Protein AF-A0A1F8F924-F1 (afdb_monomer)

Sequence (76 aa):
MRSLVGRRHSLHLPSLPYTLLGDGLYFKFKRKEWVMYLMAVKSARGKKAYFLDPVLLEGRECYERWIKRWLLFRRE

Organism: NCBI:txid1802675

Solvent-accessible surface area (backbone atoms only — not comparable to full-atom values): 4891 Å² total; per-residue (Å²): 134,84,78,85,70,74,76,85,67,84,75,85,71,71,100,60,68,63,48,78,46,75,47,76,50,74,48,73,56,95,93,38,48,29,24,38,36,44,37,31,45,26,41,77,90,50,94,61,67,44,76,51,85,67,48,78,43,83,38,74,88,46,72,70,62,50,55,57,50,52,58,52,68,73,73,114

Mean predicted aligned error: 9.31 Å

pLDDT: mean 74.97, std 16.82, range [28.78, 93.81]

Secondary structure (DSSP, 8-state):
--------------SS-EEEEEEEEEEEETTEEEEEEEEEEEETT-S-EEEPPPEEEESS--HHHHHHHHHHHTT-

Radius of gyration: 14.29 Å; Cα contacts (8 Å, |Δi|>4): 95; chains: 1; bounding box: 34×27×35 Å

Foldseek 3Di:
DDDPPPPPDPPPDPPADKDKDWDWDWDADPNWTKIKIWIWIDGPPDPDIGTDDIDMDTDDDDVVVVVVVVVVVVVD

Nearest PDB structures (foldseek):
  6vlp-assembly1_A  TM=4.912E-01  e=2.852E-01  Humulus lupulus
  6gp1-assembly1_A  TM=3.834E-01  e=1.930E-01  Lobophyllia hemprichii
  4tx4-assembly1_B  TM=5.007E-01  e=1.274E+00  Vigna unguiculata
  4z9c-assembly1_F  TM=4.954E-01  e=1.359E+00  Escherichia coli
  2ygk-assembly1_B  TM=4.182E-01  e=4.799E-01  Saccharolobus solfataricus

Structure (mmCIF, N/CA/C/O backbone):
data_AF-A0A1F8F924-F1
#
_entry.id   AF-A0A1F8F924-F1
#
loop_
_atom_site.group_PDB
_atom_site.id
_atom_site.type_symbol
_atom_site.label_atom_id
_atom_site.label_alt_id
_atom_site.label_comp_id
_atom_site.label_asym_id
_atom_site.label_entity_id
_atom_site.label_seq_id
_atom_site.pdbx_PDB_ins_code
_atom_site.Cartn_x
_atom_site.Cartn_y
_atom_site.Cartn_z
_atom_site.occupancy
_atom_site.B_iso_or_equiv
_atom_site.auth_seq_id
_atom_site.auth_comp_id
_atom_site.auth_asym_id
_atom_site.auth_atom_id
_atom_site.pdbx_PDB_model_num
ATOM 1 N N . MET A 1 1 ? -19.958 -18.686 -1.167 1.00 29.64 1 MET A N 1
ATOM 2 C CA . MET A 1 1 ? -19.078 -17.521 -0.930 1.00 29.64 1 MET A CA 1
ATOM 3 C C . MET A 1 1 ? -17.706 -17.866 -1.507 1.00 29.64 1 MET A C 1
ATOM 5 O O . MET A 1 1 ? -17.002 -18.674 -0.920 1.00 29.64 1 MET A O 1
ATOM 9 N N . ARG A 1 2 ? -17.389 -17.414 -2.729 1.00 28.78 2 ARG A N 1
ATOM 10 C CA . ARG A 1 2 ? -16.094 -17.708 -3.374 1.00 28.78 2 ARG A CA 1
ATOM 11 C C . ARG A 1 2 ? -15.050 -16.796 -2.734 1.00 28.78 2 ARG A C 1
ATOM 13 O O . ARG A 1 2 ? -15.189 -15.581 -2.845 1.00 28.78 2 ARG A O 1
ATOM 20 N N . SER A 1 3 ? -14.070 -17.348 -2.020 1.00 32.53 3 SER A N 1
ATOM 21 C CA . SER A 1 3 ? -12.967 -16.528 -1.527 1.00 32.53 3 SER A CA 1
ATOM 22 C C . SER A 1 3 ? -12.164 -16.048 -2.737 1.00 32.53 3 SER A C 1
ATOM 24 O O . SER A 1 3 ? -11.713 -16.838 -3.566 1.00 32.53 3 SER A O 1
ATOM 26 N N . LEU A 1 4 ? -12.024 -14.731 -2.876 1.00 40.09 4 LEU A N 1
ATOM 27 C CA . LEU A 1 4 ? -11.039 -14.129 -3.769 1.00 40.09 4 LEU A CA 1
ATOM 28 C C . LEU A 1 4 ? -9.682 -14.218 -3.064 1.00 40.09 4 LEU A C 1
ATOM 30 O O . LEU A 1 4 ? -9.109 -13.215 -2.657 1.00 40.09 4 LEU A O 1
ATOM 34 N N . VAL A 1 5 ? -9.197 -15.439 -2.836 1.00 43.84 5 VAL A N 1
ATOM 35 C CA . VAL A 1 5 ? -7.791 -15.644 -2.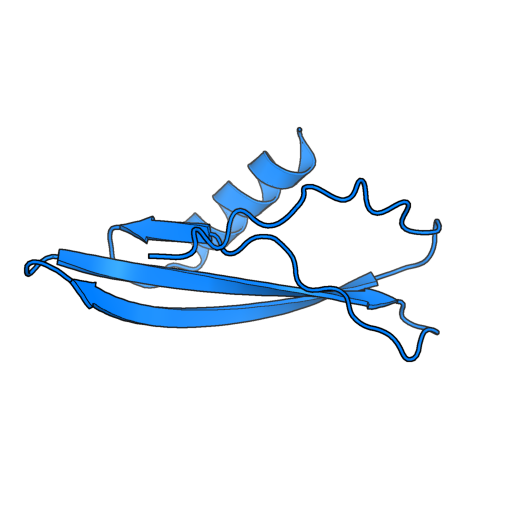494 1.00 43.84 5 VAL A CA 1
ATOM 36 C C . VAL A 1 5 ? -7.051 -15.484 -3.811 1.00 43.84 5 VAL A C 1
ATOM 38 O O . VAL A 1 5 ? -7.019 -16.402 -4.632 1.00 43.84 5 VAL A O 1
ATOM 41 N N . GLY A 1 6 ? -6.550 -14.270 -4.050 1.00 49.12 6 GLY A N 1
ATOM 42 C CA . GLY A 1 6 ? -5.641 -14.000 -5.152 1.00 49.12 6 GLY A CA 1
ATOM 43 C C . GLY A 1 6 ? -4.542 -15.053 -5.120 1.00 49.12 6 GLY A C 1
ATOM 44 O O . GLY A 1 6 ? -3.857 -15.220 -4.109 1.00 49.12 6 GLY A O 1
ATOM 45 N N . ARG A 1 7 ? -4.418 -15.840 -6.194 1.00 48.12 7 ARG A N 1
ATOM 46 C CA . ARG A 1 7 ? -3.240 -16.689 -6.365 1.00 48.12 7 ARG A CA 1
ATOM 47 C C . ARG A 1 7 ? -2.042 -15.753 -6.300 1.00 48.12 7 ARG A C 1
ATOM 49 O O . ARG A 1 7 ? -1.920 -14.885 -7.162 1.00 48.12 7 ARG A O 1
ATOM 56 N N . ARG A 1 8 ? -1.171 -15.949 -5.306 1.00 50.16 8 ARG A N 1
ATOM 57 C CA . ARG A 1 8 ? 0.165 -15.351 -5.278 1.00 50.16 8 ARG A CA 1
A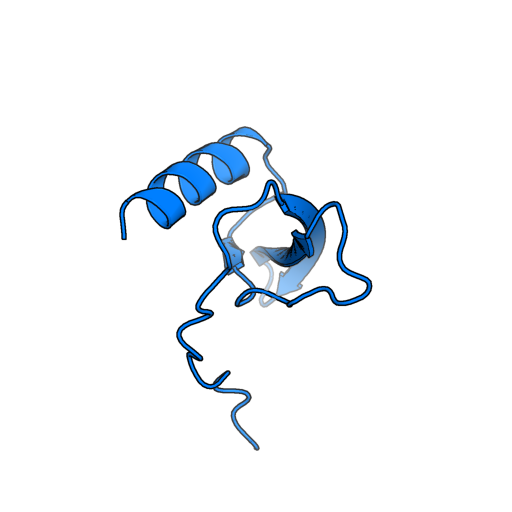TOM 58 C C . ARG A 1 8 ? 0.927 -15.877 -6.486 1.00 50.16 8 ARG A C 1
ATOM 60 O O . ARG A 1 8 ? 1.587 -16.909 -6.423 1.00 50.16 8 ARG A O 1
ATOM 67 N N . HIS A 1 9 ? 0.767 -15.214 -7.618 1.00 55.22 9 HIS A N 1
ATOM 68 C CA . HIS A 1 9 ? 1.668 -15.398 -8.731 1.00 55.22 9 HIS A CA 1
ATOM 69 C C . HIS A 1 9 ? 2.943 -14.660 -8.354 1.00 55.22 9 HIS A C 1
ATOM 71 O O . HIS A 1 9 ? 2.920 -1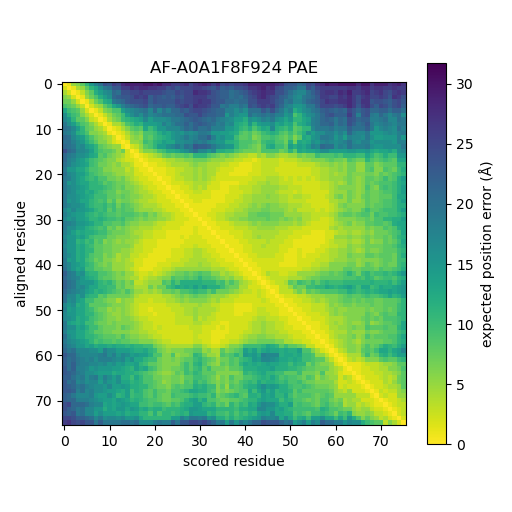3.445 -8.162 1.00 55.22 9 HIS A O 1
ATOM 77 N N . SER A 1 10 ? 4.046 -15.394 -8.231 1.00 56.81 10 SER A N 1
ATOM 78 C CA . SER A 1 10 ? 5.371 -14.794 -8.284 1.00 56.81 10 SER A CA 1
ATOM 79 C C . SER A 1 10 ? 5.479 -14.076 -9.627 1.00 56.81 10 SER A C 1
ATOM 81 O O . SER A 1 10 ? 5.678 -14.675 -10.684 1.00 56.81 10 SER A O 1
ATOM 83 N N . LEU A 1 11 ? 5.237 -12.768 -9.601 1.00 61.31 11 LEU A N 1
ATOM 84 C CA . LEU A 1 11 ? 5.409 -11.912 -10.757 1.00 61.31 11 LEU A CA 1
ATOM 85 C C . LEU A 1 11 ? 6.914 -11.809 -10.993 1.00 61.31 11 LEU A C 1
ATOM 87 O O . LEU A 1 11 ? 7.599 -11.008 -10.364 1.00 61.31 11 LEU A O 1
ATOM 91 N N . HIS A 1 12 ? 7.431 -12.641 -11.898 1.00 63.38 12 HIS A N 1
ATOM 92 C CA . HIS A 1 12 ? 8.744 -12.425 -12.497 1.00 63.38 12 HIS A CA 1
ATOM 93 C C . HIS A 1 12 ? 8.668 -11.148 -13.336 1.00 63.38 12 HIS A C 1
ATOM 95 O O . HIS A 1 12 ? 8.359 -11.162 -14.528 1.00 63.38 12 HIS A O 1
ATOM 101 N N . LEU A 1 13 ? 8.880 -10.018 -12.669 1.00 64.31 13 LEU A N 1
ATOM 102 C CA . LEU A 1 13 ? 8.943 -8.713 -13.294 1.00 64.31 13 LEU A CA 1
ATOM 103 C C . LEU A 1 13 ? 10.313 -8.591 -13.983 1.00 64.31 13 LEU A C 1
ATOM 105 O O . LEU A 1 13 ? 11.333 -8.668 -13.298 1.00 64.31 13 LEU A O 1
ATOM 109 N N . PRO A 1 14 ? 10.384 -8.417 -15.318 1.00 67.81 14 PRO A N 1
ATOM 110 C CA . PRO A 1 14 ? 11.651 -8.127 -15.989 1.00 67.81 14 PRO A CA 1
ATOM 111 C C . PRO A 1 14 ? 12.326 -6.882 -15.393 1.00 67.81 14 PRO A C 1
ATOM 113 O O . PRO A 1 14 ? 11.636 -5.993 -14.896 1.00 67.81 14 PRO A O 1
ATOM 116 N N . SER A 1 15 ? 13.656 -6.797 -15.479 1.00 67.88 15 SER A N 1
ATOM 117 C CA . SER A 1 15 ? 14.523 -5.748 -14.903 1.00 67.88 15 SER A CA 1
ATOM 118 C C . SER A 1 15 ? 14.423 -4.384 -15.610 1.00 67.88 15 SER A C 1
ATOM 120 O O . SER A 1 15 ? 15.415 -3.747 -15.954 1.00 67.88 15 SER A O 1
ATOM 122 N N . LEU A 1 16 ? 13.201 -3.927 -15.857 1.00 72.69 16 LEU A N 1
ATOM 123 C CA . LEU A 1 16 ? 12.888 -2.645 -16.473 1.00 72.69 16 LEU A CA 1
ATOM 124 C C . LEU A 1 16 ? 12.285 -1.695 -15.431 1.00 72.69 16 LEU A C 1
ATOM 126 O O . LEU A 1 16 ? 11.743 -2.152 -14.427 1.00 72.69 16 LEU A O 1
ATOM 130 N N . PRO A 1 17 ? 12.333 -0.372 -15.653 1.00 80.81 17 PRO A N 1
ATOM 131 C CA . PRO A 1 17 ? 11.639 0.569 -14.787 1.00 80.81 17 PRO A CA 1
ATOM 132 C C . PRO A 1 17 ? 10.119 0.346 -14.834 1.00 80.81 17 PRO A C 1
ATOM 134 O O . PRO A 1 17 ? 9.524 0.173 -15.907 1.00 80.81 17 PRO A O 1
ATOM 137 N N . TYR A 1 18 ? 9.501 0.382 -13.654 1.00 85.00 18 TYR A 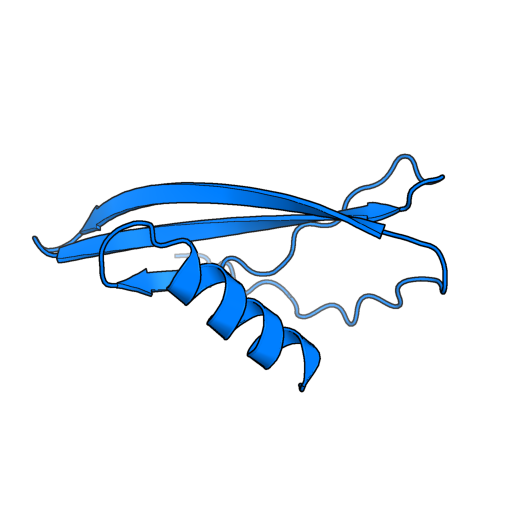N 1
ATOM 138 C CA . TYR A 1 18 ? 8.055 0.295 -13.469 1.00 85.00 18 TYR A CA 1
ATOM 139 C C . TYR A 1 18 ? 7.511 1.607 -12.929 1.00 85.00 18 TYR A C 1
ATOM 141 O O . TYR A 1 18 ? 8.097 2.217 -12.035 1.00 85.00 18 TYR A O 1
ATOM 149 N N . THR A 1 19 ? 6.346 1.989 -13.432 1.00 88.44 19 THR A N 1
ATOM 150 C CA . THR A 1 19 ? 5.496 2.983 -12.791 1.00 88.44 19 THR A CA 1
ATOM 151 C C . THR A 1 19 ? 4.545 2.250 -11.861 1.00 88.44 19 THR A C 1
ATOM 153 O O . THR A 1 19 ? 3.831 1.334 -12.280 1.00 88.44 19 THR A O 1
ATOM 156 N N . LEU A 1 20 ? 4.554 2.657 -10.599 1.00 87.69 20 LEU A N 1
ATOM 157 C CA . LEU A 1 20 ? 3.562 2.248 -9.625 1.00 87.69 20 LEU A CA 1
ATOM 158 C C . LEU A 1 20 ? 2.368 3.199 -9.718 1.00 87.69 20 LEU A C 1
ATOM 160 O O . LEU A 1 20 ? 2.520 4.410 -9.579 1.00 87.69 20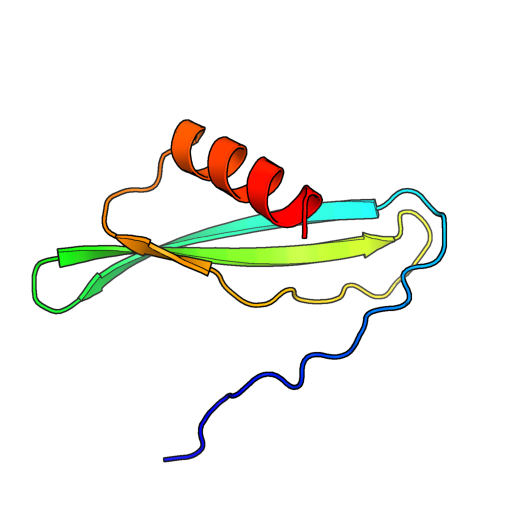 LEU A O 1
ATOM 164 N N . LEU A 1 21 ? 1.191 2.633 -9.944 1.00 88.19 21 LEU A N 1
ATOM 165 C CA . LEU A 1 21 ? -0.087 3.320 -9.857 1.00 88.19 21 LEU A CA 1
ATOM 166 C C . LEU A 1 21 ? -0.734 2.910 -8.538 1.00 88.19 21 LEU A C 1
ATOM 168 O O . LEU A 1 21 ? -0.809 1.718 -8.244 1.00 88.19 21 LEU A O 1
ATOM 172 N N . GLY A 1 22 ? -1.167 3.885 -7.748 1.00 88.31 22 GLY A N 1
ATOM 173 C CA . GLY A 1 22 ? -1.818 3.658 -6.466 1.00 88.31 22 GLY A CA 1
ATOM 174 C C . GLY A 1 22 ? -3.062 4.523 -6.335 1.00 88.31 22 GLY A C 1
ATOM 175 O O . GLY A 1 22 ? -3.038 5.680 -6.745 1.00 88.31 22 GLY A O 1
ATOM 176 N N . ASP A 1 23 ? -4.115 3.947 -5.766 1.00 87.62 23 ASP A N 1
ATOM 177 C CA . ASP A 1 23 ? -5.357 4.629 -5.410 1.00 87.62 23 ASP A CA 1
ATOM 178 C C . ASP A 1 23 ? -5.836 4.167 -4.022 1.00 87.62 23 ASP A C 1
ATOM 180 O O . ASP A 1 23 ? -5.508 3.063 -3.568 1.00 87.62 23 ASP A O 1
ATOM 184 N N . GLY A 1 24 ? -6.586 5.026 -3.337 1.00 87.44 24 GLY A N 1
ATOM 185 C CA . GLY A 1 24 ? -7.093 4.825 -1.987 1.00 87.44 24 GLY A CA 1
ATOM 186 C C . GLY A 1 24 ? -8.618 4.852 -1.959 1.00 87.44 24 GLY A C 1
ATOM 187 O O . GLY A 1 24 ? -9.244 5.895 -2.109 1.00 87.44 24 GLY A O 1
ATOM 188 N N . LEU A 1 25 ? -9.240 3.706 -1.685 1.00 90.12 25 LEU A N 1
ATOM 189 C CA . LEU A 1 25 ? -10.677 3.634 -1.439 1.00 90.12 25 LEU A CA 1
ATOM 190 C C . LEU A 1 25 ? -10.956 3.800 0.053 1.00 90.12 25 LEU A C 1
ATOM 192 O O . LEU A 1 25 ? -10.720 2.885 0.846 1.00 90.12 25 LEU A O 1
ATOM 196 N N . TYR A 1 26 ? -11.484 4.960 0.432 1.00 89.94 26 TYR A N 1
ATOM 197 C CA . TYR A 1 26 ? -11.917 5.232 1.800 1.00 89.94 26 TYR A CA 1
ATOM 198 C C . TYR A 1 26 ? -13.357 4.762 2.036 1.00 89.94 26 TYR A C 1
ATOM 200 O O . TYR A 1 26 ? -14.269 5.090 1.276 1.00 89.94 26 TYR A O 1
ATOM 208 N N . PHE A 1 27 ? -13.586 4.027 3.125 1.00 89.81 27 PHE A N 1
ATOM 209 C CA . PHE A 1 27 ? -14.927 3.607 3.526 1.00 89.81 27 PHE A CA 1
ATOM 210 C C . PHE A 1 27 ? -15.051 3.403 5.037 1.00 89.81 27 PHE A C 1
ATOM 212 O O . PHE A 1 27 ? -14.070 3.300 5.774 1.00 89.81 27 PHE A O 1
ATOM 219 N N . LYS A 1 28 ? -16.296 3.325 5.518 1.00 93.81 28 LYS A N 1
ATOM 220 C CA . LYS A 1 28 ? -16.604 2.969 6.906 1.00 93.81 28 LYS A CA 1
ATOM 221 C C . LYS A 1 28 ? -17.204 1.572 6.962 1.00 93.81 28 LYS A C 1
ATOM 223 O O . LYS A 1 28 ? -18.203 1.295 6.308 1.00 93.81 28 LYS A O 1
ATOM 228 N N . PHE A 1 29 ? -16.632 0.707 7.791 1.00 90.06 29 PHE A N 1
ATOM 229 C CA . PHE A 1 29 ? -17.133 -0.644 8.031 1.00 90.06 29 PHE A CA 1
ATOM 230 C C . PHE A 1 29 ? -17.168 -0.918 9.531 1.00 90.06 29 PHE A C 1
ATOM 232 O O . PHE A 1 29 ? -16.190 -0.674 10.238 1.00 90.06 29 PHE A O 1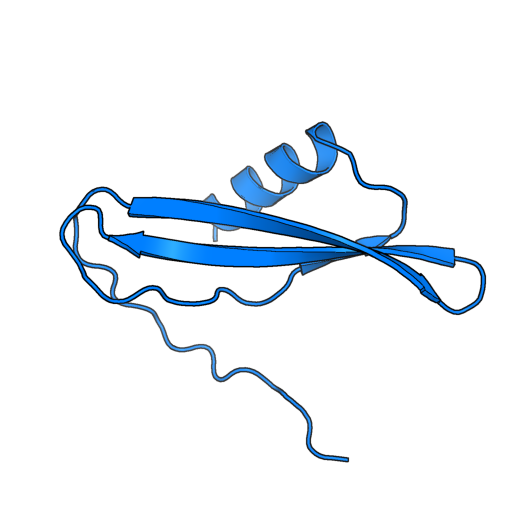
ATOM 239 N N . LYS A 1 30 ? -18.319 -1.387 10.033 1.00 92.19 30 LYS A N 1
ATOM 240 C CA . LYS A 1 30 ? -18.580 -1.574 11.475 1.00 92.19 30 LYS A CA 1
ATOM 241 C C . LYS A 1 30 ? -18.239 -0.334 12.320 1.00 92.19 30 LYS A C 1
ATOM 243 O O . LYS A 1 30 ? -17.616 -0.443 13.370 1.00 92.19 30 LYS A O 1
ATOM 248 N N . ARG A 1 31 ? -18.636 0.855 11.846 1.00 91.50 31 ARG A N 1
ATOM 249 C CA . ARG A 1 31 ? -18.368 2.168 12.480 1.00 91.50 31 ARG A CA 1
ATOM 250 C C . ARG A 1 31 ? -16.881 2.540 12.608 1.00 91.50 31 ARG A C 1
ATOM 252 O O . ARG A 1 31 ? -16.575 3.556 13.222 1.00 91.50 31 ARG A O 1
ATOM 259 N N . LYS A 1 32 ? -15.977 1.769 12.003 1.00 92.19 32 LYS A N 1
ATOM 260 C CA . LYS A 1 32 ? -14.546 2.068 11.915 1.00 92.19 32 LYS A CA 1
ATOM 261 C C . LYS A 1 32 ? -14.205 2.594 10.527 1.00 92.19 32 LYS A C 1
ATOM 263 O O . LYS A 1 32 ? -14.836 2.196 9.547 1.00 92.19 32 LYS A O 1
ATOM 268 N N . GLU A 1 33 ? -13.244 3.504 10.464 1.00 92.75 33 GLU A N 1
ATOM 269 C CA . GLU A 1 33 ? -12.708 4.037 9.211 1.00 92.75 33 GLU A CA 1
ATOM 270 C C . GLU A 1 33 ? -11.682 3.056 8.640 1.00 92.75 33 GLU A C 1
ATOM 272 O O . GLU A 1 33 ? -10.890 2.479 9.389 1.00 92.75 33 GLU A O 1
ATOM 277 N N . TRP A 1 34 ? -11.718 2.856 7.328 1.00 91.62 34 TRP A N 1
ATOM 278 C CA . TRP A 1 34 ? -10.819 1.968 6.606 1.00 91.62 34 TRP A CA 1
ATOM 279 C C . TRP A 1 34 ? -10.383 2.608 5.296 1.00 91.62 34 TRP A C 1
ATOM 281 O O . TRP A 1 34 ? -11.149 3.330 4.652 1.00 91.62 34 TRP A O 1
ATOM 291 N N . VAL A 1 35 ? -9.169 2.271 4.874 1.00 91.31 35 VAL A N 1
ATOM 292 C CA . VAL A 1 35 ? -8.649 2.591 3.546 1.00 91.31 35 VAL A CA 1
ATOM 293 C C . VAL A 1 35 ? -8.169 1.309 2.894 1.00 91.31 35 VAL A C 1
ATOM 295 O O . VAL A 1 35 ? -7.329 0.598 3.452 1.00 91.31 35 VAL A O 1
ATOM 298 N N . MET A 1 36 ? -8.698 1.011 1.712 1.00 90.06 36 MET A N 1
ATOM 299 C CA . MET A 1 36 ? -8.180 -0.038 0.845 1.00 90.06 36 MET A CA 1
ATOM 300 C C . MET A 1 36 ? -7.306 0.590 -0.230 1.00 90.06 36 MET A C 1
ATOM 302 O O . MET A 1 36 ? -7.788 1.349 -1.065 1.00 90.06 36 MET A O 1
ATOM 306 N N . TYR A 1 37 ? -6.027 0.243 -0.218 1.00 86.62 37 TYR A N 1
ATOM 307 C CA . TYR A 1 37 ? -5.074 0.673 -1.226 1.00 86.62 37 TYR A CA 1
ATOM 308 C C . TYR A 1 37 ? -5.081 -0.306 -2.396 1.00 86.62 37 TYR A C 1
ATOM 310 O O . TYR A 1 37 ? -4.723 -1.478 -2.242 1.00 86.62 37 TYR A O 1
ATOM 318 N N . LEU A 1 38 ? -5.497 0.191 -3.557 1.00 89.56 38 LEU A N 1
ATOM 319 C CA . LEU A 1 38 ? -5.459 -0.510 -4.832 1.00 89.56 38 LEU A CA 1
ATOM 320 C C . LEU A 1 38 ? -4.204 -0.087 -5.578 1.00 89.56 38 LEU A C 1
ATOM 322 O O . LEU A 1 38 ? -3.930 1.100 -5.730 1.00 89.56 38 LEU A O 1
ATOM 326 N N . MET A 1 39 ? -3.418 -1.059 -6.023 1.00 89.06 39 MET A N 1
ATOM 327 C CA . MET A 1 39 ? -2.109 -0.787 -6.603 1.00 89.06 39 MET A CA 1
ATOM 328 C C . MET A 1 39 ? -1.915 -1.617 -7.860 1.00 89.06 39 MET A C 1
ATOM 330 O O . MET A 1 39 ? -2.347 -2.767 -7.933 1.00 89.06 39 MET A O 1
ATOM 334 N N . ALA A 1 40 ? -1.239 -1.042 -8.845 1.00 89.88 40 ALA A N 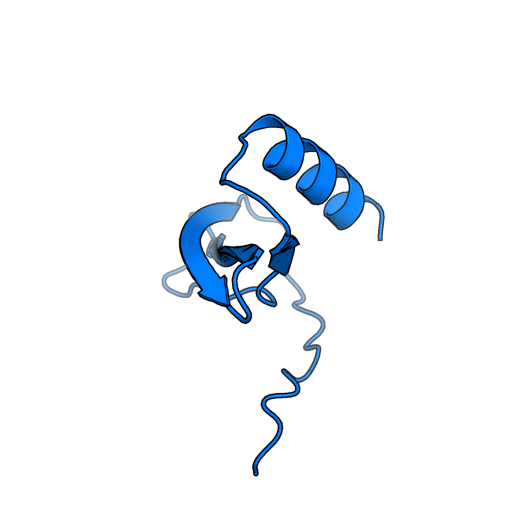1
ATOM 335 C CA . ALA A 1 40 ? -0.841 -1.741 -10.049 1.00 89.88 40 ALA A CA 1
ATOM 336 C C . ALA A 1 40 ? 0.557 -1.312 -10.489 1.00 89.88 40 ALA A C 1
ATOM 338 O O . ALA A 1 40 ? 0.930 -0.145 -10.391 1.00 89.88 40 ALA A O 1
ATOM 339 N N . VAL A 1 41 ? 1.327 -2.256 -11.021 1.00 88.50 41 VAL A N 1
ATOM 340 C CA . VAL A 1 41 ? 2.627 -1.981 -11.637 1.00 88.50 41 VAL A CA 1
ATOM 341 C C . VAL A 1 41 ? 2.508 -2.064 -13.150 1.00 88.50 41 VAL A C 1
ATOM 343 O O . VAL A 1 41 ? 1.982 -3.032 -13.704 1.00 88.50 41 VAL A O 1
ATOM 346 N N . LYS A 1 42 ? 3.015 -1.043 -13.839 1.00 88.50 42 LYS A N 1
ATOM 347 C CA . LYS A 1 42 ? 3.078 -0.989 -15.301 1.00 88.50 42 LYS A CA 1
ATOM 348 C C . LYS A 1 42 ? 4.525 -0.811 -15.732 1.00 88.50 42 LYS A C 1
ATOM 350 O O . LYS A 1 42 ? 5.207 0.100 -15.272 1.00 88.50 42 LYS A O 1
ATOM 355 N N . SER A 1 43 ? 4.999 -1.677 -16.625 1.00 85.69 43 SER A N 1
ATOM 356 C CA . SER A 1 43 ? 6.319 -1.492 -17.238 1.00 85.69 43 SER A CA 1
ATOM 357 C C . SER A 1 43 ? 6.311 -0.233 -18.103 1.00 85.69 43 SER A C 1
ATOM 359 O O . SER A 1 43 ? 5.374 -0.040 -18.881 1.00 85.69 43 SER A O 1
ATOM 361 N N . ALA A 1 44 ? 7.373 0.574 -18.037 1.00 81.56 44 ALA A N 1
ATOM 362 C CA . ALA A 1 44 ? 7.489 1.815 -18.808 1.00 81.56 44 ALA A CA 1
ATOM 363 C C . ALA A 1 44 ? 7.320 1.614 -20.328 1.00 81.56 44 ALA A C 1
ATOM 365 O O . ALA A 1 44 ? 6.825 2.495 -21.022 1.00 81.56 44 ALA A O 1
ATOM 366 N N . ARG A 1 45 ? 7.708 0.442 -20.849 1.00 80.38 45 ARG A N 1
ATOM 367 C CA . ARG A 1 45 ? 7.605 0.097 -22.280 1.00 80.38 45 ARG A CA 1
ATOM 368 C C . ARG A 1 45 ? 6.472 -0.888 -22.587 1.00 80.38 45 ARG A C 1
ATOM 370 O O . ARG A 1 45 ? 6.174 -1.152 -23.748 1.00 80.38 45 ARG A O 1
ATOM 377 N N . GLY A 1 46 ? 5.850 -1.460 -21.558 1.00 76.62 46 GLY A N 1
ATOM 378 C CA . GLY A 1 46 ? 4.839 -2.503 -21.695 1.00 76.62 46 GLY A CA 1
ATOM 379 C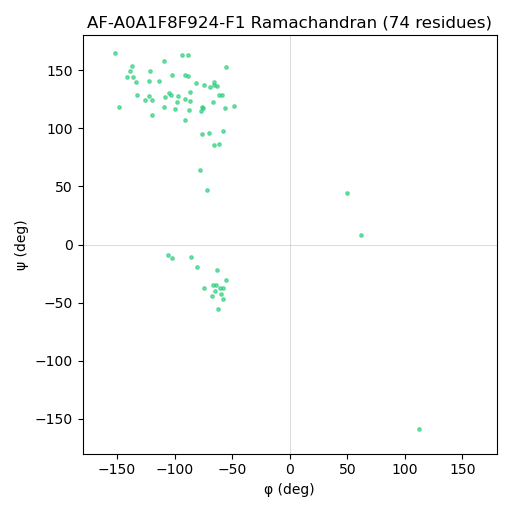 C . GLY A 1 46 ? 3.418 -1.952 -21.797 1.00 76.62 46 GLY A C 1
ATOM 380 O O . GLY A 1 46 ? 3.040 -0.982 -21.138 1.00 76.62 46 GLY A O 1
ATOM 381 N N . LYS A 1 47 ? 2.565 -2.625 -22.576 1.00 82.81 47 LYS A N 1
ATOM 382 C CA . LYS A 1 47 ? 1.127 -2.303 -22.641 1.00 82.81 47 LYS A CA 1
ATOM 383 C C . LYS A 1 47 ? 0.325 -2.891 -21.473 1.00 82.81 47 LYS A C 1
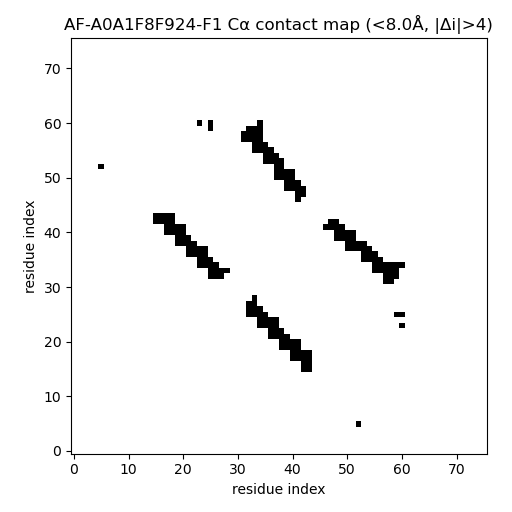ATOM 385 O O . LYS A 1 47 ? -0.749 -2.385 -21.175 1.00 82.81 47 LYS A O 1
ATOM 390 N N . LYS A 1 48 ? 0.864 -3.904 -20.787 1.00 83.81 48 LYS A N 1
ATOM 391 C CA . LYS A 1 48 ? 0.214 -4.585 -19.658 1.00 83.81 48 LYS A CA 1
ATOM 392 C C . LYS A 1 48 ? 0.524 -3.896 -18.327 1.00 83.81 48 LYS A C 1
ATOM 394 O O . LYS A 1 48 ? 1.636 -3.406 -18.130 1.00 83.81 48 LYS A O 1
ATOM 399 N N . ALA A 1 49 ? -0.458 -3.900 -17.433 1.00 87.00 49 ALA A N 1
ATOM 400 C CA . ALA A 1 49 ? -0.305 -3.569 -16.023 1.00 87.00 49 ALA A CA 1
ATOM 401 C C . ALA A 1 49 ? -0.766 -4.768 -15.187 1.00 87.00 49 ALA A C 1
ATOM 403 O O . ALA A 1 49 ? -1.635 -5.526 -15.621 1.00 87.00 49 ALA A O 1
ATOM 404 N N . TYR A 1 50 ? -0.172 -4.938 -14.013 1.00 85.31 50 TYR A N 1
ATOM 405 C CA . TYR A 1 50 ? -0.494 -6.020 -13.090 1.00 85.31 50 TYR A CA 1
ATOM 406 C C . TYR A 1 50 ? -0.980 -5.423 -11.783 1.00 85.31 50 TYR A C 1
ATOM 408 O O . TYR A 1 50 ? -0.267 -4.621 -11.182 1.00 85.31 50 TYR A O 1
ATOM 416 N N . PHE A 1 51 ? -2.180 -5.810 -11.357 1.00 87.44 51 PHE A N 1
ATOM 417 C CA . PHE A 1 51 ? -2.680 -5.455 -10.035 1.00 87.44 51 PHE A CA 1
ATOM 418 C C . PHE A 1 51 ? -1.891 -6.208 -8.966 1.00 87.44 51 PHE A C 1
ATOM 420 O O . PHE A 1 51 ? -1.616 -7.400 -9.114 1.00 87.44 51 PHE A O 1
ATOM 427 N N . LEU A 1 52 ? -1.518 -5.489 -7.914 1.00 85.62 52 LEU A N 1
ATOM 428 C CA . LEU A 1 52 ? -0.951 -6.062 -6.702 1.00 85.62 52 LEU A CA 1
ATOM 429 C C . LEU A 1 52 ? -2.079 -6.435 -5.740 1.00 85.62 52 LEU A C 1
ATOM 431 O O . LEU A 1 52 ? -3.206 -5.948 -5.868 1.00 85.62 52 LEU A O 1
ATOM 435 N N . ASP A 1 53 ? -1.756 -7.272 -4.757 1.00 85.62 53 ASP A N 1
ATOM 436 C CA . ASP A 1 53 ? -2.706 -7.609 -3.705 1.00 85.62 53 ASP A CA 1
ATOM 437 C C . ASP A 1 53 ? -3.146 -6.329 -2.965 1.00 85.62 53 ASP A C 1
ATOM 439 O O . ASP A 1 53 ? -2.296 -5.534 -2.541 1.00 85.62 53 ASP A O 1
ATOM 443 N N . PRO A 1 54 ? -4.462 -6.096 -2.815 1.00 87.44 54 PRO A N 1
ATOM 444 C CA . PRO A 1 54 ? -4.965 -4.905 -2.153 1.00 87.44 54 PRO A CA 1
ATOM 445 C C . PRO A 1 54 ? -4.587 -4.915 -0.672 1.00 87.44 54 PRO A C 1
ATOM 447 O O . PRO A 1 54 ? -4.674 -5.940 0.007 1.00 87.44 54 PRO A O 1
ATOM 450 N N . VAL A 1 55 ? -4.212 -3.749 -0.147 1.00 85.81 55 VAL A N 1
ATOM 451 C CA . VAL A 1 55 ? -3.832 -3.599 1.263 1.00 85.81 55 VAL A CA 1
ATOM 452 C C . VAL A 1 55 ? -4.913 -2.822 1.996 1.00 85.81 55 VAL A C 1
ATOM 454 O O . VAL A 1 55 ? -5.175 -1.664 1.686 1.00 85.81 55 VAL A O 1
ATOM 457 N N . LEU A 1 56 ? -5.530 -3.458 2.990 1.00 87.44 56 LEU A N 1
ATOM 458 C CA . LEU A 1 56 ? -6.550 -2.845 3.833 1.00 87.44 56 LEU A CA 1
ATOM 459 C C . LEU A 1 56 ? -5.931 -2.364 5.150 1.00 87.44 56 LEU A C 1
ATOM 461 O O . LEU A 1 56 ? -5.363 -3.168 5.889 1.00 87.44 56 LEU A O 1
ATOM 465 N N . LEU A 1 57 ? -6.064 -1.072 5.455 1.00 85.69 57 LEU A N 1
ATOM 466 C CA . LEU A 1 57 ? -5.576 -0.460 6.693 1.00 85.69 57 LEU A CA 1
ATOM 467 C C . LEU A 1 57 ? -6.717 0.221 7.456 1.00 85.69 57 LEU A C 1
ATOM 469 O O . LEU A 1 57 ? -7.588 0.855 6.863 1.00 85.69 57 LEU A O 1
ATOM 473 N N . GLU A 1 58 ? -6.698 0.100 8.784 1.00 87.56 58 GLU A N 1
ATOM 474 C CA . GLU A 1 58 ? -7.619 0.821 9.668 1.00 87.56 58 GLU A CA 1
ATOM 475 C C . GLU A 1 58 ? -7.212 2.301 9.776 1.00 87.56 58 GLU A C 1
ATOM 477 O O . GLU A 1 58 ? -6.034 2.637 9.947 1.00 87.56 58 GLU A O 1
ATOM 482 N N . GLY A 1 59 ? -8.199 3.193 9.723 1.00 83.94 59 GLY A N 1
ATOM 483 C CA . GLY A 1 59 ? -8.053 4.640 9.856 1.00 83.94 59 GLY A CA 1
ATOM 484 C C . GLY A 1 59 ? -8.356 5.408 8.570 1.00 83.94 59 GLY A C 1
ATOM 485 O O . GLY A 1 59 ? -9.067 4.928 7.690 1.00 83.94 59 GLY A O 1
ATOM 486 N N . ARG A 1 60 ? -7.830 6.634 8.496 1.00 73.75 60 ARG A N 1
ATOM 487 C CA . ARG A 1 60 ? -7.927 7.515 7.324 1.00 73.75 60 ARG A CA 1
ATOM 488 C C . ARG A 1 60 ? -6.721 7.363 6.420 1.00 73.75 60 ARG A C 1
ATOM 490 O O . ARG A 1 60 ? -5.672 6.873 6.845 1.00 73.75 60 ARG A O 1
ATOM 497 N N . GLU A 1 61 ? -6.881 7.832 5.189 1.00 69.38 61 GLU A N 1
ATOM 498 C CA . GLU A 1 61 ? -5.775 7.906 4.251 1.00 69.38 61 GLU A CA 1
ATOM 499 C C . GLU A 1 61 ? -4.706 8.840 4.819 1.00 69.38 61 GLU A C 1
ATOM 501 O O . GLU A 1 61 ? -4.998 9.936 5.293 1.00 69.38 61 GLU A O 1
ATOM 506 N N . CYS A 1 62 ? -3.472 8.351 4.857 1.00 72.31 62 CYS A N 1
ATOM 507 C CA . CYS A 1 62 ? -2.350 9.044 5.464 1.00 72.31 62 CYS A CA 1
ATOM 508 C C . CYS A 1 62 ? -1.094 8.669 4.682 1.00 72.31 62 CYS A C 1
ATOM 510 O O . CYS A 1 62 ? -0.718 7.494 4.605 1.00 72.31 62 CYS A O 1
ATOM 512 N N . TYR A 1 63 ? -0.469 9.679 4.082 1.00 69.06 63 TYR A N 1
ATOM 513 C CA . TYR A 1 63 ? 0.698 9.525 3.219 1.00 69.06 63 TYR A CA 1
ATOM 514 C C . TYR A 1 63 ? 1.864 8.837 3.947 1.00 69.06 63 TYR A C 1
ATOM 516 O O . TYR A 1 63 ? 2.530 7.956 3.402 1.00 69.06 63 TYR A O 1
ATOM 524 N N . GLU A 1 64 ? 2.055 9.145 5.229 1.00 74.44 64 GLU A N 1
ATOM 525 C CA . GLU A 1 64 ? 3.097 8.562 6.073 1.00 74.44 64 GLU A CA 1
ATOM 526 C C . GLU A 1 64 ? 2.890 7.055 6.279 1.00 74.44 64 GLU A C 1
ATOM 528 O O . GLU A 1 64 ? 3.845 6.271 6.241 1.00 74.44 64 GLU A O 1
ATOM 533 N N . ARG A 1 65 ? 1.635 6.621 6.462 1.00 68.62 65 ARG A N 1
ATOM 534 C CA . ARG A 1 65 ? 1.287 5.192 6.561 1.00 68.62 65 ARG A CA 1
ATOM 535 C C . ARG A 1 65 ? 1.521 4.476 5.238 1.00 68.62 65 ARG A C 1
ATOM 537 O O . ARG A 1 65 ? 1.960 3.325 5.245 1.00 68.62 65 ARG A O 1
ATOM 544 N N . TRP A 1 66 ? 1.287 5.174 4.131 1.00 69.38 66 TRP A N 1
ATOM 545 C CA . TRP A 1 66 ? 1.540 4.680 2.786 1.00 69.38 66 TRP A CA 1
ATOM 546 C C . TRP A 1 66 ? 3.028 4.377 2.573 1.00 69.38 66 TRP A C 1
ATOM 548 O O . TRP A 1 66 ? 3.386 3.229 2.310 1.00 69.38 66 TRP A O 1
ATOM 558 N N . ILE A 1 67 ? 3.915 5.355 2.801 1.00 70.44 67 ILE A N 1
ATOM 559 C CA . ILE A 1 67 ? 5.374 5.173 2.661 1.00 70.44 67 ILE A CA 1
ATOM 560 C C . ILE A 1 67 ? 5.881 4.046 3.559 1.00 70.44 67 ILE A C 1
ATOM 562 O O . ILE A 1 67 ? 6.641 3.180 3.117 1.00 70.44 67 ILE A O 1
ATOM 566 N N . LYS A 1 68 ? 5.463 4.036 4.830 1.00 71.38 68 LYS A N 1
ATOM 567 C CA . LYS A 1 68 ? 5.934 3.038 5.794 1.00 71.38 68 LYS A CA 1
ATOM 568 C C . LYS A 1 68 ? 5.581 1.618 5.352 1.00 71.38 68 LYS A C 1
ATOM 570 O O . LYS A 1 68 ? 6.387 0.705 5.528 1.00 71.38 68 LYS A O 1
ATOM 575 N N . ARG A 1 69 ? 4.399 1.423 4.757 1.00 67.56 69 ARG A N 1
ATOM 576 C CA . ARG A 1 69 ? 3.967 0.112 4.264 1.00 67.56 69 ARG A CA 1
ATOM 577 C C . ARG A 1 69 ? 4.685 -0.288 2.978 1.00 67.56 69 ARG A C 1
ATOM 579 O O . ARG A 1 69 ? 5.073 -1.445 2.863 1.00 67.56 69 ARG A O 1
ATOM 586 N N . TRP A 1 70 ? 4.948 0.656 2.079 1.00 65.38 70 TRP A N 1
ATOM 587 C CA . TRP A 1 70 ? 5.764 0.415 0.887 1.00 65.38 70 TRP A CA 1
ATOM 588 C C . TRP A 1 70 ? 7.179 -0.052 1.211 1.00 65.38 70 TRP A C 1
ATOM 590 O O . TRP A 1 70 ? 7.678 -0.986 0.589 1.00 65.38 70 TRP A O 1
ATOM 600 N N . LEU A 1 71 ? 7.822 0.562 2.205 1.00 64.00 71 LEU A N 1
ATOM 601 C CA . LEU A 1 71 ? 9.163 0.162 2.636 1.00 64.00 71 LEU A CA 1
ATOM 602 C C . LEU A 1 71 ? 9.192 -1.256 3.219 1.00 64.00 71 LEU A C 1
ATOM 604 O O . LEU A 1 71 ? 10.170 -1.971 3.013 1.00 64.00 71 LEU A O 1
ATOM 608 N N . LEU A 1 72 ? 8.126 -1.668 3.911 1.00 60.91 72 LEU A N 1
ATOM 609 C CA . LEU A 1 72 ? 7.957 -3.045 4.383 1.00 60.91 72 LEU A CA 1
ATOM 610 C C . LEU A 1 72 ? 7.757 -4.016 3.216 1.00 60.91 72 LEU A C 1
ATOM 612 O O . LEU A 1 72 ? 8.424 -5.040 3.170 1.00 60.91 72 LEU A O 1
ATOM 616 N N . PHE A 1 73 ? 6.926 -3.654 2.236 1.00 57.53 73 PHE A N 1
ATOM 617 C CA . PHE A 1 73 ? 6.671 -4.476 1.047 1.00 57.53 73 PHE A CA 1
ATOM 618 C C . PHE A 1 73 ? 7.921 -4.694 0.176 1.00 57.53 73 PHE A C 1
ATOM 620 O O . PHE A 1 73 ? 7.979 -5.632 -0.604 1.00 57.53 73 PHE A O 1
ATOM 627 N N . ARG A 1 74 ? 8.927 -3.819 0.288 1.00 56.16 74 ARG A N 1
ATOM 628 C CA . ARG A 1 74 ? 10.203 -3.928 -0.438 1.00 56.16 74 ARG A CA 1
ATOM 629 C C . ARG A 1 74 ? 11.245 -4.810 0.261 1.00 56.16 74 ARG A C 1
ATOM 631 O O . ARG A 1 74 ? 12.309 -5.024 -0.315 1.00 56.16 74 ARG A O 1
ATOM 638 N N . ARG A 1 75 ? 11.001 -5.206 1.516 1.00 51.44 75 ARG A N 1
ATOM 639 C CA . ARG A 1 75 ? 11.928 -5.992 2.351 1.00 51.44 75 ARG A CA 1
ATOM 640 C C . ARG A 1 75 ? 11.561 -7.476 2.456 1.00 51.44 75 ARG A C 1
ATOM 642 O O . ARG A 1 75 ? 12.385 -8.230 2.964 1.00 51.44 75 ARG A O 1
ATOM 649 N N . GLU A 1 76 ? 10.367 -7.860 2.017 1.00 43.72 76 GLU A N 1
ATOM 650 C CA . GLU A 1 76 ? 9.914 -9.254 1.879 1.00 43.72 76 GLU A CA 1
ATOM 651 C C . GLU A 1 76 ? 10.101 -9.736 0.435 1.00 43.72 76 GLU A C 1
ATOM 653 O O . GLU A 1 76 ? 10.413 -10.934 0.263 1.00 43.72 76 GLU A O 1
#